Protein AF-A0A3R9EW72-F1 (afdb_monomer)

InterPro domains:
  IPR009061 Putative DNA-binding domain superfamily [SSF46955] (23-106)
  IPR015358 Transcription regulator MerR, DNA binding [PF09278] (23-87)

Nearest PDB structures (foldseek):
  5gpe-assembly1_A  TM=8.923E-01  e=2.692E-03  Cupriavidus metallidurans CH34
  5gpe-assembly4_G  TM=8.911E-01  e=3.297E-03  Cupriavidus metallidurans CH34
  5gpe-assembly3_E  TM=8.916E-01  e=4.946E-03  Cupriavidus metallidurans CH34

Sequence (110 aa):
MGTKLRLIGSLGKAVLAGCLRSLDKLSFILNCRSLGISIKDIESLCEELETPNQNCTKVNNLIKKHTKELDNRIKQLTSFKKQLDDLENLCGDNRKIENCYIIKKLEMNS

Organism: Acinetobacter johnsonii (NCBI:txid40214)

Foldseek 3Di:
DDDPDPPVPPVVPVCLPDDPPVVVLVVQVVVCVVLVHDPVVSVVVVVVSNVVVDDCVVVVVSVVVSVVVVVVVVVVVVVVVVVVVVLVVQDDPDDDPVPRPSVVVVVVVD

Mean predicted aligned error: 10.75 Å

pLDDT: mean 80.7, std 20.65, range [35.66, 98.5]

Structure (mmCIF, N/CA/C/O backbone):
data_AF-A0A3R9EW72-F1
#
_entry.id   AF-A0A3R9EW72-F1
#
loop_
_atom_site.group_PDB
_atom_site.id
_atom_site.type_symbol
_atom_site.label_atom_id
_atom_site.label_alt_id
_atom_site.label_comp_id
_atom_site.label_asym_id
_atom_site.label_entity_id
_atom_site.label_seq_id
_atom_site.pdbx_PDB_ins_code
_atom_site.Cartn_x
_atom_site.Cartn_y
_atom_site.Cartn_z
_atom_site.occupancy
_atom_site.B_iso_or_equiv
_atom_site.auth_seq_id
_atom_site.auth_comp_id
_atom_site.auth_asym_id
_atom_site.auth_atom_id
_atom_site.pdbx_PDB_model_num
ATOM 1 N N . MET A 1 1 ? 20.806 -35.811 -35.317 1.00 38.88 1 MET A N 1
ATOM 2 C CA . MET A 1 1 ? 19.445 -35.317 -34.998 1.00 38.88 1 MET A CA 1
ATOM 3 C C . MET A 1 1 ? 19.530 -34.501 -33.718 1.00 38.88 1 MET A C 1
ATOM 5 O O . MET A 1 1 ? 19.894 -35.076 -32.706 1.00 38.88 1 MET A O 1
ATOM 9 N N . GLY A 1 2 ? 19.280 -33.186 -33.756 1.00 40.28 2 GLY A N 1
ATOM 10 C CA . GLY A 1 2 ? 19.275 -32.375 -32.528 1.00 40.28 2 GLY A CA 1
ATOM 11 C C . GLY A 1 2 ? 19.628 -30.894 -32.690 1.00 40.28 2 GLY A C 1
ATOM 12 O O . GLY A 1 2 ? 20.489 -30.400 -31.977 1.00 40.28 2 GLY A O 1
ATOM 13 N N . THR A 1 3 ? 18.976 -30.164 -33.596 1.00 36.78 3 THR A N 1
ATOM 14 C CA . THR A 1 3 ? 19.064 -28.692 -33.654 1.00 36.78 3 THR A CA 1
ATOM 15 C C . THR A 1 3 ? 17.674 -28.102 -33.834 1.00 36.78 3 THR A C 1
ATOM 17 O O . THR A 1 3 ? 17.239 -27.795 -34.939 1.00 36.78 3 THR A O 1
ATOM 20 N N . LYS A 1 4 ? 16.933 -27.957 -32.731 1.00 44.66 4 LYS A N 1
ATOM 21 C CA . LYS A 1 4 ? 15.659 -27.232 -32.751 1.00 44.66 4 LYS A CA 1
ATOM 22 C C . LYS A 1 4 ? 15.315 -26.661 -31.378 1.00 44.66 4 LYS A C 1
ATOM 24 O O . LYS A 1 4 ? 14.427 -27.164 -30.716 1.00 44.66 4 LYS A O 1
ATOM 29 N N . LEU A 1 5 ? 16.037 -25.617 -30.958 1.00 35.66 5 LEU A N 1
ATOM 30 C CA . LEU A 1 5 ? 15.496 -24.568 -30.074 1.00 35.66 5 LEU A CA 1
ATOM 31 C C . LEU A 1 5 ? 16.420 -23.336 -30.022 1.00 35.66 5 LEU A C 1
ATOM 33 O O . LEU A 1 5 ? 16.803 -22.844 -28.968 1.00 35.66 5 LEU A O 1
ATOM 37 N N . ARG A 1 6 ? 16.829 -22.835 -31.190 1.00 37.84 6 ARG A N 1
ATOM 38 C CA . ARG A 1 6 ? 17.682 -21.641 -31.297 1.00 37.84 6 ARG A CA 1
ATOM 39 C C . ARG A 1 6 ? 17.078 -20.633 -32.274 1.00 37.84 6 ARG A C 1
ATOM 41 O O . ARG A 1 6 ? 17.739 -20.195 -33.199 1.00 37.84 6 ARG A O 1
ATOM 48 N N . LEU A 1 7 ? 15.791 -20.318 -32.107 1.00 37.09 7 LEU A N 1
ATOM 49 C CA . LEU A 1 7 ? 15.121 -19.300 -32.934 1.00 37.09 7 LEU A CA 1
ATOM 50 C C . LEU A 1 7 ? 14.146 -18.373 -32.196 1.00 37.09 7 LEU A C 1
ATOM 52 O O . LEU A 1 7 ? 13.565 -17.498 -32.821 1.00 37.09 7 LEU A O 1
ATOM 56 N N . ILE A 1 8 ? 14.048 -18.462 -30.868 1.00 39.06 8 ILE A N 1
ATOM 57 C CA . ILE A 1 8 ? 13.364 -17.424 -30.070 1.00 39.06 8 ILE A CA 1
ATOM 58 C C . ILE A 1 8 ? 14.320 -16.290 -29.648 1.00 39.06 8 ILE A C 1
ATOM 60 O O . ILE A 1 8 ? 13.902 -15.321 -29.030 1.00 39.06 8 ILE A O 1
ATOM 64 N N . GLY A 1 9 ? 15.611 -16.393 -29.998 1.00 39.66 9 GLY A N 1
ATOM 65 C CA . GLY A 1 9 ? 16.664 -15.447 -29.601 1.00 39.66 9 GLY A CA 1
ATOM 66 C C . GLY A 1 9 ? 17.134 -14.474 -30.689 1.00 39.66 9 GLY A C 1
ATOM 67 O O . GLY A 1 9 ? 18.027 -13.672 -30.427 1.00 39.66 9 GLY A O 1
ATOM 68 N N . SER A 1 10 ? 16.577 -14.533 -31.902 1.00 42.62 10 SER A N 1
ATOM 69 C CA . SER A 1 10 ? 17.011 -13.700 -33.039 1.00 42.62 10 SER A CA 1
ATOM 70 C C . SER A 1 10 ? 15.929 -12.763 -33.589 1.00 42.62 10 SER A C 1
ATOM 72 O O . SER A 1 10 ? 16.273 -11.785 -34.242 1.00 42.62 10 SER A O 1
ATOM 74 N N . LEU A 1 11 ? 14.651 -12.971 -33.251 1.00 36.25 11 LEU A N 1
ATOM 75 C CA . LEU A 1 11 ? 13.573 -12.008 -33.532 1.00 36.25 11 LEU A CA 1
ATOM 76 C C . LEU A 1 11 ? 13.481 -10.888 -32.476 1.00 36.25 11 LEU A C 1
ATOM 78 O O . LEU A 1 11 ? 13.008 -9.800 -32.780 1.00 36.25 11 LEU A O 1
ATOM 82 N N . GLY A 1 12 ? 14.006 -11.104 -31.264 1.00 36.78 12 GLY A N 1
ATOM 83 C CA . GLY A 1 12 ? 13.980 -10.112 -30.179 1.00 36.78 12 GLY A CA 1
ATOM 84 C C . GLY A 1 12 ? 15.017 -8.985 -30.285 1.00 36.78 12 GLY A C 1
ATOM 85 O O . GLY A 1 12 ? 14.870 -7.975 -29.610 1.00 36.78 12 GLY A O 1
ATOM 86 N N . LYS A 1 13 ? 16.056 -9.118 -31.125 1.00 43.66 13 LYS A N 1
ATOM 87 C CA . LYS A 1 13 ? 17.141 -8.118 -31.233 1.00 43.66 13 LYS A CA 1
ATOM 88 C C . LYS A 1 13 ? 16.927 -7.049 -32.310 1.00 43.66 13 LYS A C 1
ATOM 90 O O . LYS A 1 13 ? 17.508 -5.980 -32.193 1.00 43.66 13 LYS A O 1
ATOM 95 N N . ALA A 1 14 ? 16.100 -7.309 -33.325 1.00 37.31 14 ALA A N 1
ATOM 96 C CA . ALA A 1 14 ? 15.845 -6.358 -34.416 1.00 37.31 14 ALA A CA 1
ATOM 97 C C . ALA A 1 14 ? 14.519 -5.583 -34.267 1.00 37.31 14 ALA A C 1
ATOM 99 O O . ALA A 1 14 ? 14.356 -4.530 -34.873 1.00 37.31 14 ALA A O 1
ATOM 100 N N . VAL A 1 15 ? 13.583 -6.058 -33.436 1.00 38.84 15 VAL A N 1
ATOM 101 C CA . VAL A 1 15 ? 12.291 -5.379 -33.199 1.00 38.84 15 VAL A CA 1
ATOM 102 C C . VAL A 1 15 ? 12.418 -4.203 -32.215 1.00 38.84 15 VAL A C 1
ATOM 104 O O . VAL A 1 15 ? 11.625 -3.265 -32.269 1.00 38.84 15 VAL A O 1
ATOM 107 N N . LEU A 1 16 ? 13.459 -4.195 -31.374 1.00 40.50 16 LEU A N 1
ATOM 108 C CA . LEU A 1 16 ? 13.712 -3.148 -30.373 1.00 40.50 16 LEU A CA 1
ATOM 109 C C . LEU A 1 16 ? 14.140 -1.788 -30.959 1.00 40.50 16 LEU A C 1
ATOM 111 O O . LEU A 1 16 ? 14.159 -0.810 -30.225 1.00 40.50 16 LEU A O 1
ATOM 115 N N . ALA A 1 17 ? 14.448 -1.696 -32.259 1.00 44.97 17 ALA A N 1
ATOM 116 C CA . ALA A 1 17 ? 15.016 -0.485 -32.862 1.00 44.97 17 ALA A CA 1
ATOM 117 C C . ALA A 1 17 ? 14.074 0.299 -33.802 1.00 44.97 17 ALA A C 1
ATOM 119 O O . ALA A 1 17 ? 14.528 1.246 -34.436 1.00 44.97 17 ALA A O 1
ATOM 120 N N . GLY A 1 18 ? 12.780 -0.040 -33.930 1.00 42.56 18 GLY A N 1
ATOM 121 C CA . GLY A 1 18 ? 11.949 0.730 -34.874 1.00 42.56 18 GLY A CA 1
ATOM 122 C C . GLY A 1 18 ? 10.442 0.508 -34.967 1.00 42.56 18 GLY A C 1
ATOM 123 O O . GLY A 1 18 ? 9.823 1.219 -35.751 1.00 42.56 18 GLY A O 1
ATOM 124 N N . CYS A 1 19 ? 9.814 -0.417 -34.228 1.00 41.81 19 CYS A N 1
ATOM 125 C CA . CYS A 1 19 ? 8.345 -0.476 -34.134 1.00 41.81 19 CYS A CA 1
ATOM 126 C C . CYS A 1 19 ? 7.881 -1.460 -33.038 1.00 41.81 19 CYS A C 1
ATOM 128 O O . CYS A 1 19 ? 7.384 -2.544 -33.347 1.00 41.81 19 CYS A O 1
ATOM 130 N N . LEU A 1 20 ? 7.988 -1.106 -31.748 1.00 48.09 20 LEU A N 1
ATOM 131 C CA . LEU A 1 20 ? 6.965 -1.600 -30.818 1.00 48.09 20 LEU A CA 1
ATOM 132 C C . LEU A 1 20 ? 5.679 -0.904 -31.258 1.00 48.09 20 LEU A C 1
ATOM 134 O O . LEU A 1 20 ? 5.575 0.320 -31.160 1.00 48.09 20 LEU A O 1
ATOM 138 N N . ARG A 1 21 ? 4.733 -1.669 -31.814 1.00 59.25 21 ARG A N 1
ATOM 139 C CA . ARG A 1 21 ? 3.395 -1.168 -32.147 1.00 59.25 21 ARG A CA 1
ATOM 140 C C . ARG A 1 21 ? 2.903 -0.415 -30.920 1.00 59.25 21 ARG A C 1
ATOM 142 O O . ARG A 1 21 ? 3.020 -0.940 -29.818 1.00 59.25 21 ARG A O 1
ATOM 149 N N . SER A 1 22 ? 2.378 0.795 -31.080 1.00 67.81 22 SER A N 1
ATOM 150 C CA . SER A 1 22 ? 2.016 1.694 -29.972 1.00 67.81 22 SER A CA 1
ATOM 151 C C . SER A 1 22 ? 1.250 1.008 -28.825 1.00 67.81 22 SER A C 1
ATOM 153 O O . SER A 1 22 ? 1.367 1.417 -27.674 1.00 67.81 22 SER A O 1
ATOM 155 N N . LEU A 1 23 ? 0.521 -0.070 -29.137 1.00 78.31 23 LEU A N 1
ATOM 156 C CA . LEU A 1 23 ? -0.165 -0.963 -28.203 1.00 78.31 23 LEU A CA 1
ATOM 157 C C . LEU A 1 23 ? 0.737 -1.628 -27.149 1.00 78.31 23 LEU A C 1
ATOM 159 O O . LEU A 1 23 ? 0.340 -1.667 -25.991 1.00 78.31 23 LEU A O 1
ATOM 163 N N . ASP A 1 24 ? 1.931 -2.112 -27.493 1.00 79.06 24 ASP A N 1
ATOM 164 C CA . ASP A 1 24 ? 2.818 -2.786 -26.529 1.00 79.06 24 ASP A CA 1
ATOM 165 C C . ASP A 1 24 ? 3.379 -1.783 -25.513 1.00 79.06 24 ASP A C 1
ATOM 167 O O . ASP A 1 24 ? 3.412 -2.040 -24.308 1.00 79.06 24 ASP A O 1
ATOM 171 N N . LYS A 1 25 ? 3.733 -0.581 -25.988 1.00 80.69 25 LYS A N 1
ATOM 172 C CA . LYS A 1 25 ? 4.160 0.532 -25.131 1.00 80.69 25 LYS A CA 1
ATOM 173 C C . LYS A 1 25 ? 3.016 1.013 -24.236 1.00 80.69 25 LYS A C 1
ATOM 175 O O . LYS A 1 25 ? 3.219 1.232 -23.046 1.00 80.69 25 LYS A O 1
ATOM 180 N N . LEU A 1 26 ? 1.804 1.127 -24.782 1.00 85.75 26 LEU A N 1
ATOM 181 C CA . LEU A 1 26 ? 0.600 1.442 -24.009 1.00 85.75 26 LEU A CA 1
ATOM 182 C C . LEU A 1 26 ? 0.311 0.373 -22.950 1.00 85.75 26 LEU A C 1
ATOM 184 O O . LEU A 1 26 ? 0.055 0.724 -21.804 1.00 85.75 26 LEU A O 1
ATOM 188 N N . SER A 1 27 ? 0.398 -0.913 -23.295 1.00 88.69 27 SER A N 1
ATOM 189 C CA . SER A 1 27 ? 0.196 -2.016 -22.352 1.00 88.69 27 SER A CA 1
ATOM 190 C C . SER A 1 27 ? 1.222 -1.979 -21.220 1.00 88.69 27 SER A C 1
ATOM 192 O O . SER A 1 27 ? 0.848 -2.095 -20.054 1.00 88.69 27 SER A O 1
ATOM 194 N N . PHE A 1 28 ? 2.494 -1.719 -21.534 1.00 86.81 28 PHE A N 1
ATOM 195 C CA . PHE A 1 28 ? 3.539 -1.527 -20.530 1.00 86.81 28 PHE A CA 1
ATOM 196 C C . PHE A 1 28 ? 3.207 -0.379 -19.568 1.00 86.81 28 PHE A C 1
ATOM 198 O O . PHE A 1 28 ? 3.192 -0.575 -18.353 1.00 86.81 28 PHE A O 1
ATOM 205 N N . ILE A 1 29 ? 2.861 0.797 -20.102 1.00 89.06 29 ILE A N 1
ATOM 206 C CA . ILE A 1 29 ? 2.492 1.968 -19.296 1.00 89.06 29 ILE A CA 1
ATOM 207 C C . ILE A 1 29 ? 1.267 1.660 -18.424 1.00 89.06 29 ILE A C 1
ATOM 209 O O . ILE A 1 29 ? 1.278 1.963 -17.232 1.00 89.06 29 ILE A O 1
ATOM 213 N N . LEU A 1 30 ? 0.227 1.032 -18.983 1.00 91.19 30 LEU A N 1
ATOM 214 C CA . LEU A 1 30 ? -0.984 0.656 -18.247 1.00 91.19 30 LEU A CA 1
ATOM 215 C C . LEU A 1 30 ? -0.673 -0.304 -17.096 1.00 91.19 30 LEU A C 1
ATOM 217 O O . LEU A 1 30 ? -1.145 -0.085 -15.980 1.00 91.19 30 LEU A O 1
ATOM 221 N N . ASN A 1 31 ? 0.174 -1.307 -17.329 1.00 91.69 31 ASN A N 1
ATOM 222 C CA . ASN A 1 31 ? 0.608 -2.233 -16.287 1.00 91.69 31 ASN A CA 1
ATOM 223 C C . ASN A 1 31 ? 1.358 -1.491 -15.174 1.00 91.69 31 ASN A C 1
ATOM 225 O O . ASN A 1 31 ? 1.008 -1.630 -14.002 1.00 91.69 31 ASN A O 1
ATOM 229 N N . CYS A 1 32 ? 2.319 -0.628 -15.510 1.00 92.19 32 CYS A N 1
ATOM 230 C CA . CYS A 1 32 ? 3.026 0.173 -14.510 1.00 92.19 32 CYS A CA 1
ATOM 231 C C . CYS A 1 32 ? 2.079 1.084 -13.713 1.00 92.19 32 CYS A C 1
ATOM 233 O O . CYS A 1 32 ? 2.197 1.189 -12.491 1.00 92.19 32 CYS A O 1
ATOM 235 N N . ARG A 1 33 ? 1.097 1.705 -14.377 1.00 93.50 33 ARG A N 1
ATOM 236 C CA . ARG A 1 33 ? 0.093 2.554 -13.721 1.00 93.50 33 ARG A CA 1
ATOM 237 C C . ARG A 1 33 ? -0.840 1.760 -12.809 1.00 93.50 33 ARG A C 1
ATOM 239 O O . ARG A 1 33 ? -1.166 2.266 -11.737 1.00 93.50 33 ARG A O 1
ATOM 246 N N . SER A 1 34 ? -1.205 0.527 -13.166 1.00 93.94 34 SER A N 1
ATOM 247 C CA . SER A 1 34 ? -1.981 -0.361 -12.283 1.00 93.94 34 SER A CA 1
ATOM 248 C C . SER A 1 34 ? -1.229 -0.744 -11.003 1.00 93.94 34 SER A C 1
ATOM 250 O O . SER A 1 34 ? -1.853 -0.997 -9.979 1.00 93.94 34 SER A O 1
ATOM 252 N N . LEU A 1 35 ? 0.108 -0.707 -11.036 1.00 92.31 35 LEU A N 1
ATOM 253 C CA . LEU A 1 35 ? 0.980 -0.946 -9.882 1.00 92.31 35 LEU A CA 1
ATOM 254 C C . LEU A 1 35 ? 1.296 0.333 -9.089 1.00 92.31 35 LEU A C 1
ATOM 256 O O . LEU A 1 35 ? 2.090 0.300 -8.154 1.00 92.31 35 LEU A O 1
ATOM 260 N N . GLY A 1 36 ? 0.701 1.470 -9.458 1.00 90.69 36 GLY A N 1
ATOM 261 C CA . GLY A 1 36 ? 0.923 2.745 -8.777 1.00 90.69 36 GLY A CA 1
ATOM 262 C C . GLY A 1 36 ? 2.255 3.423 -9.108 1.00 90.69 36 GLY A C 1
ATOM 263 O O . GLY A 1 36 ? 2.569 4.444 -8.501 1.00 90.69 36 GLY A O 1
ATOM 264 N N . ILE A 1 37 ? 3.009 2.927 -10.094 1.00 91.88 37 ILE A N 1
ATOM 265 C CA . ILE A 1 37 ? 4.275 3.536 -10.518 1.00 91.88 37 ILE A CA 1
ATOM 266 C C . ILE A 1 37 ? 3.987 4.906 -11.150 1.00 91.88 37 ILE A C 1
ATOM 268 O O . ILE A 1 37 ? 3.036 5.070 -11.929 1.00 91.88 37 ILE A O 1
ATOM 272 N N . SER A 1 38 ? 4.778 5.916 -10.781 1.00 91.69 38 SER A N 1
ATOM 273 C CA . SER A 1 38 ? 4.608 7.288 -11.268 1.00 91.69 38 SER A CA 1
ATOM 274 C C . SER A 1 38 ? 4.984 7.412 -12.749 1.00 91.69 38 SER A C 1
ATOM 276 O O . SER A 1 38 ? 5.796 6.641 -13.248 1.00 91.69 38 SER A O 1
ATOM 278 N N . ILE A 1 39 ? 4.426 8.398 -13.463 1.00 90.75 39 ILE A N 1
ATOM 279 C CA . ILE A 1 39 ? 4.778 8.639 -14.878 1.00 90.75 39 ILE A CA 1
ATOM 280 C C . ILE A 1 39 ? 6.286 8.885 -15.025 1.00 90.75 39 ILE A C 1
ATOM 282 O O . ILE A 1 39 ? 6.911 8.298 -15.898 1.00 90.75 39 ILE A O 1
ATOM 286 N N . LYS A 1 40 ? 6.875 9.650 -14.100 1.00 91.06 40 LYS A N 1
ATOM 287 C CA . LYS A 1 40 ? 8.316 9.919 -14.060 1.00 91.06 40 LYS A CA 1
ATOM 288 C C . LYS A 1 40 ? 9.153 8.640 -13.944 1.00 91.06 40 LYS A C 1
ATOM 290 O O . LYS A 1 40 ? 10.158 8.485 -14.62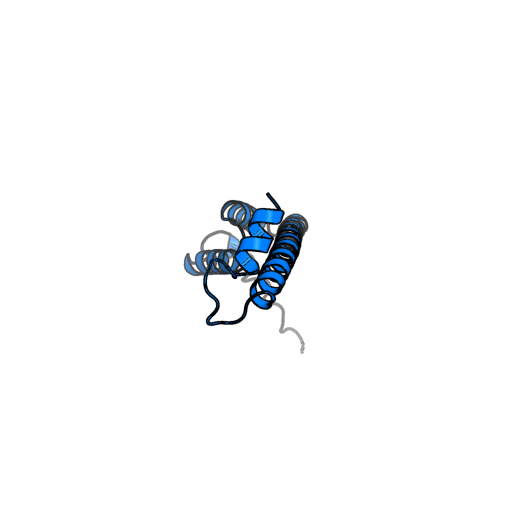3 1.00 91.06 40 LYS A O 1
ATOM 295 N N . ASP A 1 41 ? 8.733 7.706 -13.095 1.00 90.56 41 ASP A N 1
ATOM 296 C CA . ASP A 1 41 ? 9.420 6.420 -12.946 1.00 90.56 41 ASP A CA 1
ATOM 297 C C . ASP A 1 41 ? 9.21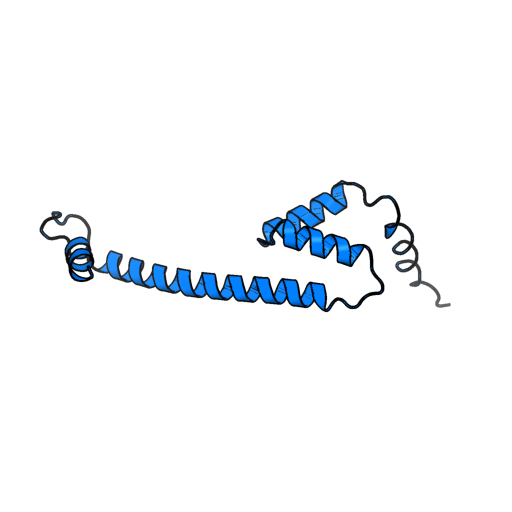1 5.518 -14.176 1.00 90.56 41 ASP A C 1
ATOM 299 O O . ASP A 1 41 ? 10.110 4.770 -14.549 1.00 90.56 41 ASP A O 1
ATOM 303 N N . ILE A 1 42 ? 8.052 5.603 -14.840 1.00 90.88 42 ILE A N 1
ATOM 304 C CA . ILE A 1 42 ? 7.781 4.893 -16.100 1.00 90.88 42 ILE A CA 1
ATOM 305 C C . ILE A 1 42 ? 8.677 5.413 -17.228 1.00 90.88 42 ILE A C 1
ATOM 307 O O . ILE A 1 42 ? 9.165 4.608 -18.018 1.00 90.88 42 ILE A O 1
ATOM 311 N 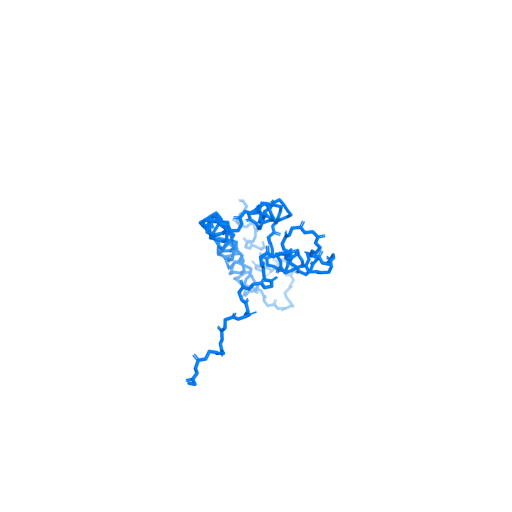N . GLU A 1 43 ? 8.921 6.722 -17.299 1.00 89.44 43 GLU A N 1
ATOM 312 C CA . GLU A 1 43 ? 9.877 7.318 -18.241 1.00 89.44 43 GLU A CA 1
ATOM 313 C C . GLU A 1 43 ? 11.281 6.751 -18.016 1.00 89.44 43 GLU A C 1
ATOM 315 O O . GLU A 1 43 ? 11.876 6.224 -18.953 1.00 89.44 43 GLU A O 1
ATOM 320 N N . SER A 1 44 ? 11.756 6.717 -16.765 1.00 88.00 44 SER A N 1
ATOM 321 C CA . SER A 1 44 ? 13.044 6.092 -16.429 1.00 88.00 44 SER A CA 1
ATOM 322 C C . SER A 1 44 ? 13.093 4.602 -16.786 1.00 88.00 44 SER A C 1
ATOM 324 O O . SER A 1 44 ? 14.112 4.116 -17.265 1.00 88.00 44 SER A O 1
ATOM 326 N N . LEU A 1 45 ? 12.001 3.853 -16.597 1.00 88.00 45 LEU A N 1
ATOM 327 C CA . LEU A 1 45 ? 11.934 2.457 -17.042 1.00 88.00 45 LEU A CA 1
ATOM 328 C C . LEU A 1 45 ? 11.989 2.333 -18.572 1.00 88.0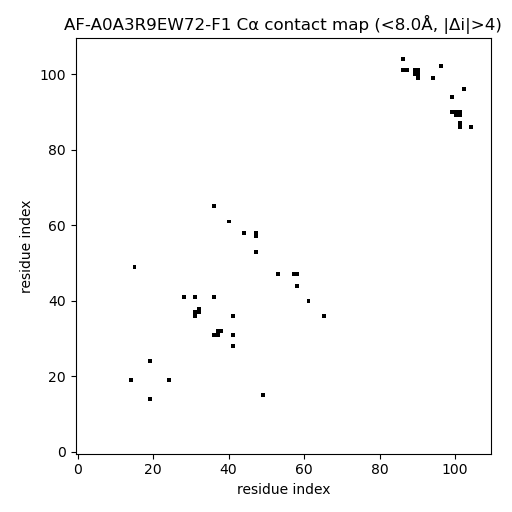0 45 LEU A C 1
ATOM 330 O O . LEU A 1 45 ? 12.594 1.389 -19.073 1.00 88.00 45 LEU A O 1
ATOM 334 N N . CYS A 1 46 ? 11.384 3.265 -19.314 1.00 86.44 46 CYS A N 1
ATOM 335 C CA . CYS A 1 46 ? 11.468 3.287 -20.774 1.00 86.44 46 CYS A CA 1
ATOM 336 C C . CYS A 1 46 ? 12.902 3.547 -21.254 1.00 86.44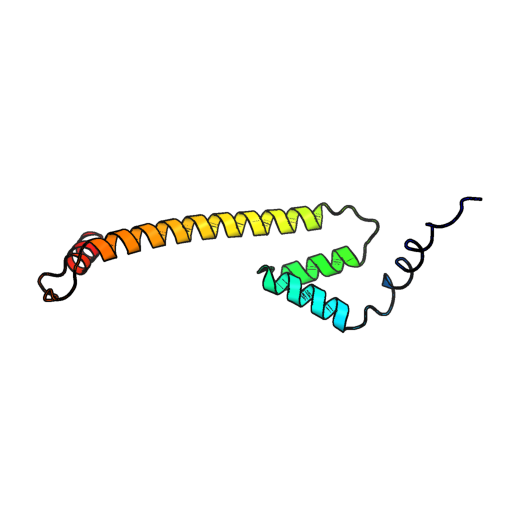 46 CYS A C 1
ATOM 338 O O . CYS A 1 46 ? 13.349 2.855 -22.163 1.00 86.44 46 CYS A O 1
ATOM 340 N N . GLU A 1 47 ? 13.637 4.466 -20.622 1.00 85.19 47 GLU A N 1
ATOM 341 C CA . GLU A 1 47 ? 15.053 4.733 -20.933 1.00 85.19 47 GLU A CA 1
ATOM 342 C C . GLU A 1 47 ? 15.930 3.485 -20.728 1.00 85.19 47 GLU A C 1
ATOM 344 O O . GLU A 1 47 ? 16.788 3.158 -21.548 1.00 85.19 47 GLU A O 1
ATOM 349 N N . GLU A 1 48 ? 15.689 2.727 -19.656 1.00 84.44 48 GLU A N 1
ATOM 350 C CA . GLU A 1 48 ? 16.422 1.482 -19.399 1.00 84.44 48 GLU A CA 1
ATOM 351 C C . GLU A 1 48 ? 16.111 0.398 -20.450 1.00 84.44 48 GLU A C 1
ATOM 353 O O . GLU A 1 48 ? 16.998 -0.371 -20.825 1.00 84.44 48 GLU A O 1
ATOM 358 N N . LEU A 1 49 ? 14.889 0.361 -20.998 1.00 81.50 49 LEU A N 1
ATOM 359 C CA . LEU A 1 49 ? 14.515 -0.565 -22.079 1.00 81.50 49 LEU A CA 1
ATOM 360 C C . LEU A 1 49 ? 15.215 -0.255 -23.412 1.00 81.50 49 LEU A C 1
ATOM 362 O O . LEU A 1 49 ? 15.403 -1.165 -24.222 1.00 81.50 49 LEU A O 1
ATOM 366 N N . GLU A 1 50 ? 15.644 0.990 -23.630 1.00 81.62 50 GLU A N 1
ATOM 367 C CA . GLU A 1 50 ? 16.447 1.381 -24.797 1.00 81.62 50 GLU A CA 1
ATOM 368 C C . GLU A 1 50 ? 17.905 0.892 -24.697 1.00 81.62 50 GLU A C 1
ATOM 370 O O . GLU A 1 50 ? 18.628 0.874 -25.696 1.00 81.62 50 GLU A O 1
ATOM 375 N N . THR A 1 51 ? 18.343 0.419 -23.522 1.00 81.56 51 THR A N 1
ATOM 376 C CA . THR A 1 51 ? 19.715 -0.060 -23.274 1.00 81.56 51 THR A CA 1
ATOM 377 C C . THR A 1 51 ? 19.764 -1.526 -22.802 1.00 81.56 51 THR A C 1
ATOM 379 O O . THR A 1 51 ? 20.311 -1.839 -21.743 1.00 81.56 51 THR A O 1
ATOM 382 N N . PRO A 1 52 ? 19.298 -2.497 -23.615 1.00 75.56 52 PRO A N 1
ATOM 383 C CA . PRO A 1 52 ? 19.052 -3.885 -23.191 1.00 75.56 52 PRO A CA 1
ATOM 384 C C . PRO A 1 52 ? 20.300 -4.691 -22.783 1.00 75.56 52 PRO A C 1
ATOM 386 O O . PRO A 1 52 ? 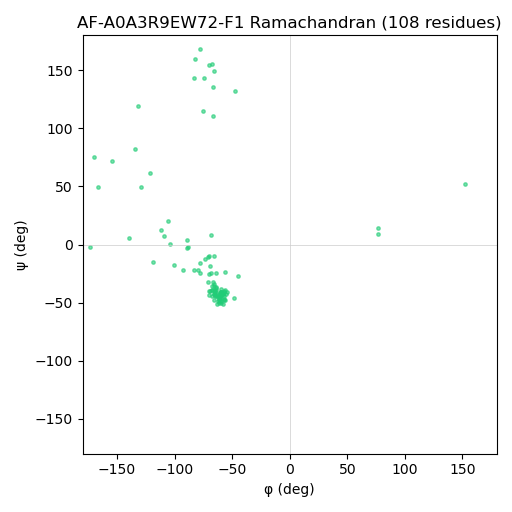20.175 -5.799 -22.269 1.00 75.56 52 PRO A O 1
ATOM 389 N N . ASN A 1 53 ? 21.505 -4.168 -23.027 1.00 81.19 53 ASN A N 1
ATOM 390 C CA . ASN A 1 53 ? 22.762 -4.801 -22.618 1.00 81.19 53 ASN A CA 1
ATOM 391 C C . ASN A 1 53 ? 23.218 -4.381 -21.203 1.00 81.19 53 ASN A C 1
ATOM 393 O O . ASN A 1 53 ? 24.248 -4.864 -20.736 1.00 81.19 53 ASN A O 1
ATOM 397 N N . GLN A 1 54 ? 22.496 -3.474 -20.533 1.00 81.00 54 GLN A N 1
ATOM 398 C CA . GLN A 1 54 ? 22.777 -3.043 -19.160 1.00 81.00 54 GLN A CA 1
ATOM 399 C C . GLN A 1 54 ? 22.197 -4.014 -18.120 1.00 81.00 54 GLN A C 1
ATOM 401 O O . GLN A 1 54 ? 21.294 -4.804 -18.395 1.00 81.00 54 GLN A O 1
ATOM 406 N N . ASN A 1 55 ? 22.723 -3.963 -16.892 1.00 85.81 55 ASN A N 1
ATOM 407 C CA . ASN A 1 55 ? 22.185 -4.749 -15.782 1.00 85.81 55 ASN A CA 1
ATOM 408 C C . ASN A 1 55 ? 20.859 -4.151 -15.275 1.00 85.81 55 ASN A C 1
ATOM 410 O O . ASN A 1 55 ? 20.731 -2.937 -15.133 1.00 85.81 55 ASN A O 1
ATOM 414 N N . CYS A 1 56 ? 19.909 -5.005 -14.888 1.00 89.31 56 CYS A N 1
ATOM 415 C CA . CYS A 1 56 ? 18.613 -4.608 -14.333 1.00 89.31 56 CYS A CA 1
ATOM 416 C C . CYS A 1 56 ? 18.663 -3.963 -12.928 1.00 89.31 56 CYS A C 1
ATOM 418 O O . CYS A 1 56 ? 17.614 -3.726 -12.328 1.00 89.31 56 CYS A O 1
ATOM 420 N N . THR A 1 57 ? 19.842 -3.649 -12.379 1.00 90.69 57 THR A N 1
ATOM 421 C CA . THR A 1 57 ? 20.026 -3.010 -11.062 1.00 90.69 57 THR A CA 1
ATOM 422 C C . THR A 1 57 ? 19.143 -1.780 -10.855 1.00 90.69 57 THR A C 1
ATOM 424 O O . THR A 1 57 ? 18.517 -1.656 -9.803 1.00 90.69 57 THR A O 1
ATOM 427 N N . LYS A 1 58 ? 19.061 -0.870 -11.833 1.00 86.06 58 LYS A N 1
ATOM 428 C CA . LYS A 1 58 ? 18.258 0.357 -11.698 1.00 86.06 58 LYS A CA 1
ATOM 429 C C . LYS A 1 58 ? 16.762 0.058 -11.631 1.00 86.06 58 LYS A C 1
ATOM 431 O O . LYS A 1 58 ? 16.090 0.560 -10.731 1.00 86.06 58 LYS A O 1
ATOM 436 N N . VAL A 1 59 ? 16.274 -0.827 -12.502 1.00 89.81 59 VAL A N 1
ATOM 437 C CA . VAL A 1 59 ? 14.889 -1.327 -12.480 1.00 89.81 59 VAL A CA 1
ATOM 438 C C . VAL A 1 59 ? 14.577 -1.964 -11.123 1.00 89.81 59 VAL A C 1
ATOM 440 O O . VAL A 1 59 ? 13.594 -1.607 -10.478 1.00 89.81 59 VAL A O 1
ATOM 443 N N . ASN A 1 60 ? 15.459 -2.836 -10.626 1.00 93.12 60 ASN A N 1
ATOM 444 C CA . ASN A 1 60 ? 15.299 -3.484 -9.322 1.00 93.12 60 ASN A CA 1
ATOM 445 C C . ASN A 1 60 ? 15.246 -2.474 -8.168 1.00 93.12 60 ASN A C 1
ATOM 447 O O . ASN A 1 60 ? 14.449 -2.632 -7.245 1.00 93.12 60 ASN A O 1
ATOM 451 N N . ASN A 1 61 ? 16.084 -1.438 -8.200 1.00 94.00 61 ASN A N 1
ATOM 452 C CA . ASN A 1 61 ? 16.102 -0.402 -7.169 1.00 94.00 61 ASN A CA 1
ATOM 453 C C . ASN A 1 61 ? 14.828 0.451 -7.188 1.00 94.00 61 ASN A C 1
ATOM 455 O O . ASN A 1 61 ? 14.295 0.760 -6.122 1.00 94.00 61 ASN A O 1
ATOM 459 N N . LEU A 1 62 ? 14.317 0.781 -8.376 1.00 92.69 62 LEU A N 1
ATOM 460 C CA . LEU A 1 62 ? 13.046 1.483 -8.547 1.00 92.69 62 LEU A CA 1
ATOM 461 C C . LEU A 1 62 ? 11.897 0.674 -7.939 1.00 92.69 62 LEU A C 1
ATOM 463 O O . LEU A 1 62 ? 11.162 1.194 -7.103 1.00 92.69 62 LEU A O 1
ATOM 467 N N . ILE A 1 63 ? 11.789 -0.614 -8.274 1.00 93.81 63 ILE A N 1
ATOM 468 C CA . ILE A 1 63 ? 10.740 -1.480 -7.719 1.00 93.81 63 ILE A CA 1
ATOM 469 C C . ILE A 1 63 ? 10.869 -1.602 -6.195 1.00 93.81 63 ILE A C 1
ATOM 471 O O . ILE A 1 63 ? 9.885 -1.405 -5.488 1.00 93.81 63 ILE A O 1
ATOM 475 N N . LYS A 1 64 ? 12.079 -1.825 -5.663 1.00 95.62 64 LYS A N 1
ATOM 476 C CA . LYS A 1 64 ? 12.318 -1.882 -4.207 1.00 95.62 64 LYS A CA 1
ATOM 477 C C . LYS A 1 64 ? 11.882 -0.607 -3.485 1.00 95.62 64 LYS A C 1
ATOM 479 O O . LYS A 1 64 ? 11.333 -0.689 -2.386 1.00 95.62 64 LYS A O 1
ATOM 484 N N . LYS A 1 65 ? 12.136 0.564 -4.079 1.00 93.62 65 LYS A N 1
ATOM 485 C CA . LYS A 1 65 ? 11.709 1.854 -3.525 1.00 93.62 65 LYS A CA 1
ATOM 486 C C . LYS A 1 65 ? 10.183 1.919 -3.423 1.00 93.62 65 LYS A C 1
ATOM 488 O O . LYS A 1 65 ? 9.675 2.185 -2.337 1.00 93.62 65 LYS A O 1
ATOM 493 N N . HIS A 1 66 ? 9.474 1.604 -4.507 1.00 92.88 66 HIS A N 1
ATOM 494 C CA . HIS A 1 66 ? 8.006 1.595 -4.536 1.00 92.88 66 HIS A CA 1
ATOM 495 C C . HIS A 1 66 ? 7.406 0.602 -3.537 1.00 92.88 66 HIS A C 1
ATOM 497 O O . HIS A 1 66 ? 6.499 0.962 -2.791 1.00 92.88 66 HIS A O 1
ATOM 503 N N . THR A 1 67 ? 7.951 -0.615 -3.440 1.00 94.88 67 THR A N 1
ATOM 504 C CA . THR A 1 67 ? 7.517 -1.600 -2.433 1.00 94.88 67 THR A CA 1
ATOM 505 C C . THR A 1 67 ? 7.643 -1.042 -1.016 1.00 94.88 67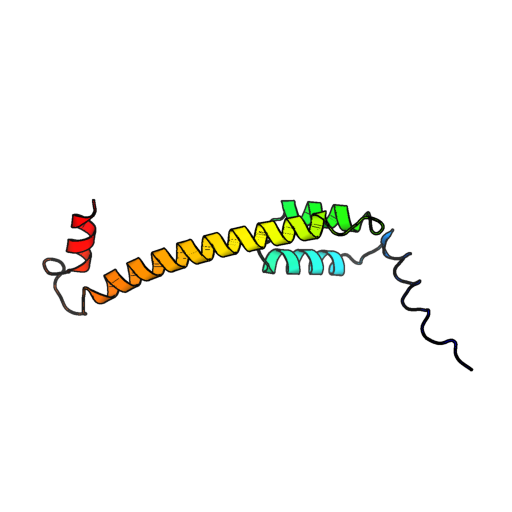 THR A C 1
ATOM 507 O O . THR A 1 67 ? 6.694 -1.107 -0.241 1.00 94.88 67 THR A O 1
ATOM 510 N N . LYS A 1 68 ? 8.780 -0.417 -0.688 1.00 96.62 68 LYS A N 1
ATOM 511 C CA . LYS A 1 68 ? 9.007 0.167 0.640 1.00 96.62 68 LYS A CA 1
ATOM 512 C C . LYS A 1 68 ? 8.041 1.316 0.952 1.00 96.62 68 LYS A C 1
ATOM 514 O O . LYS A 1 68 ? 7.589 1.447 2.089 1.00 96.62 68 LYS A O 1
ATOM 519 N N . GLU A 1 69 ? 7.741 2.159 -0.031 1.00 94.12 69 GLU A N 1
ATOM 520 C CA . GLU A 1 69 ? 6.774 3.252 0.117 1.00 94.12 69 GLU A CA 1
ATOM 521 C C . GLU A 1 69 ? 5.353 2.719 0.349 1.00 94.12 69 GLU A C 1
ATOM 523 O O . GLU A 1 69 ? 4.657 3.200 1.250 1.00 94.12 69 GLU A O 1
ATOM 528 N N . LEU A 1 70 ? 4.949 1.683 -0.396 1.00 95.50 70 LEU A N 1
ATOM 529 C CA . LEU A 1 70 ? 3.673 0.993 -0.201 1.00 95.50 70 LEU A CA 1
ATOM 530 C C . LEU A 1 70 ? 3.580 0.365 1.191 1.00 95.50 70 LEU A C 1
ATOM 532 O O . LEU A 1 70 ? 2.592 0.598 1.885 1.00 95.50 70 LEU A O 1
ATOM 536 N N . ASP A 1 71 ? 4.615 -0.345 1.643 1.00 97.62 71 ASP A N 1
ATOM 537 C CA . ASP A 1 71 ? 4.656 -0.938 2.983 1.00 97.62 71 ASP A CA 1
ATOM 538 C C . ASP A 1 71 ? 4.486 0.120 4.079 1.00 97.62 71 ASP A C 1
ATOM 540 O O . ASP A 1 71 ? 3.752 -0.083 5.049 1.00 97.62 71 ASP A O 1
ATOM 544 N N . ASN A 1 72 ? 5.143 1.275 3.934 1.00 97.44 72 ASN A N 1
ATOM 545 C CA . ASN A 1 72 ? 5.004 2.368 4.890 1.00 97.44 72 ASN A CA 1
ATOM 546 C C . ASN A 1 72 ? 3.575 2.928 4.903 1.00 97.44 72 ASN A C 1
ATOM 548 O O . ASN A 1 72 ? 2.996 3.132 5.972 1.00 97.44 72 ASN A O 1
ATOM 552 N N . ARG A 1 73 ? 2.979 3.127 3.724 1.00 96.62 73 ARG A N 1
ATOM 553 C CA . ARG A 1 73 ? 1.602 3.612 3.606 1.00 96.62 73 ARG A CA 1
ATOM 554 C C . ARG A 1 73 ? 0.597 2.612 4.174 1.00 96.62 73 ARG A 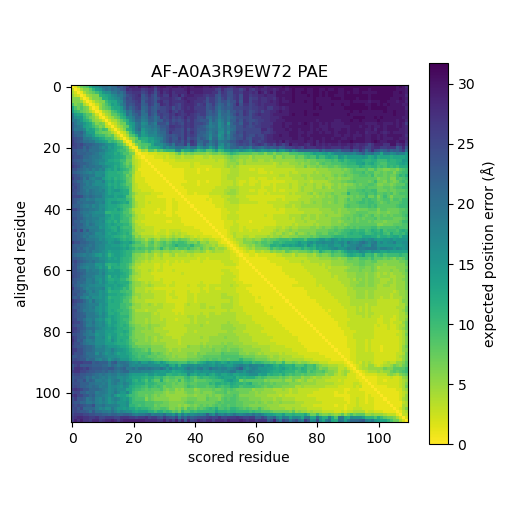C 1
ATOM 556 O O . ARG A 1 73 ? -0.315 3.022 4.883 1.00 96.62 73 ARG A O 1
ATOM 563 N N . ILE A 1 74 ? 0.782 1.314 3.934 1.00 97.94 74 ILE A N 1
ATOM 564 C CA . ILE A 1 74 ? -0.052 0.250 4.512 1.00 97.94 74 ILE A CA 1
ATOM 565 C C . ILE A 1 74 ? 0.038 0.276 6.036 1.00 97.94 74 ILE A C 1
ATOM 567 O O . ILE A 1 74 ? -0.995 0.228 6.702 1.00 97.94 74 ILE A O 1
ATOM 571 N N . LYS A 1 75 ? 1.242 0.406 6.604 1.00 98.44 75 LYS A N 1
ATOM 572 C CA . LYS A 1 75 ? 1.424 0.508 8.061 1.00 98.44 75 LYS A CA 1
ATOM 573 C C . LYS A 1 75 ? 0.686 1.713 8.643 1.00 98.44 75 LYS A C 1
ATOM 575 O O . LYS A 1 75 ? -0.022 1.568 9.637 1.00 98.44 75 LYS A O 1
ATOM 580 N N . GLN A 1 76 ? 0.808 2.880 8.011 1.00 98.06 76 GLN A N 1
ATOM 581 C CA . GLN A 1 76 ? 0.102 4.094 8.433 1.00 98.06 76 GLN A CA 1
ATOM 582 C C . GLN A 1 76 ? -1.418 3.928 8.348 1.00 98.06 76 GLN A C 1
ATOM 584 O O . GLN A 1 76 ? -2.117 4.185 9.325 1.00 98.06 76 GLN A O 1
ATOM 589 N N . LEU A 1 77 ? -1.930 3.434 7.218 1.00 98.50 77 LEU A N 1
ATOM 590 C CA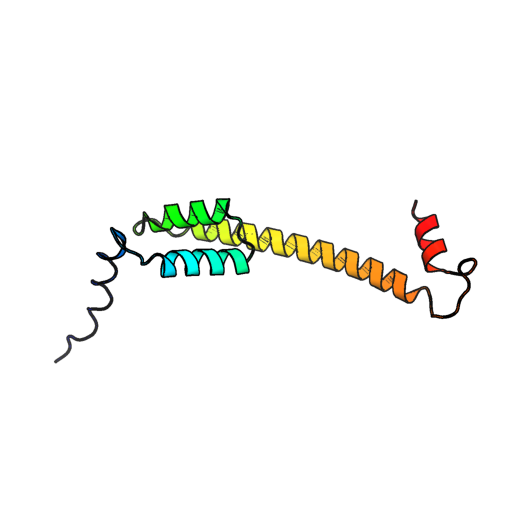 . LEU A 1 77 ? -3.364 3.218 7.020 1.00 98.50 77 LEU A CA 1
ATOM 591 C C . LEU A 1 77 ? -3.927 2.161 7.973 1.00 98.50 77 LEU A C 1
ATOM 593 O O . LEU A 1 77 ? -5.028 2.333 8.480 1.00 98.50 77 LEU A O 1
ATOM 597 N N . THR A 1 78 ? -3.167 1.108 8.272 1.00 98.44 78 THR A N 1
ATOM 598 C CA . THR A 1 78 ? -3.556 0.094 9.265 1.00 98.44 78 THR A CA 1
ATOM 599 C C . THR A 1 78 ? -3.636 0.696 10.666 1.00 98.44 78 THR A C 1
ATOM 601 O O . THR A 1 78 ? -4.568 0.400 11.408 1.00 98.44 78 THR A O 1
ATOM 604 N N . SER A 1 79 ? -2.697 1.580 11.022 1.00 97.81 79 SER A N 1
ATOM 605 C CA . SER A 1 79 ? -2.733 2.304 12.298 1.00 97.81 79 SER A CA 1
ATOM 606 C C . SER A 1 79 ? -3.948 3.230 12.396 1.00 97.81 79 SER A C 1
ATOM 608 O O . SER A 1 79 ? -4.642 3.228 13.411 1.00 97.81 79 SER A O 1
ATOM 610 N N . PHE A 1 80 ? -4.250 3.982 11.335 1.00 97.44 80 PHE A N 1
ATOM 611 C CA . PHE A 1 80 ? -5.441 4.833 11.289 1.00 97.44 80 PHE A CA 1
ATOM 612 C C . PHE A 1 80 ? -6.726 4.023 11.348 1.00 97.44 80 PHE A C 1
ATOM 614 O O . PHE A 1 80 ? -7.621 4.371 12.109 1.00 97.44 80 PHE A O 1
ATOM 621 N N . LYS A 1 81 ? -6.797 2.914 10.607 1.00 98.19 81 LYS A N 1
ATOM 622 C CA . LYS A 1 81 ? -7.939 2.008 10.669 1.00 98.19 81 LYS A CA 1
ATOM 623 C C . LYS A 1 81 ? -8.167 1.524 12.096 1.00 98.19 81 LYS A C 1
ATOM 625 O O . LYS A 1 81 ? -9.278 1.639 12.579 1.00 98.19 81 LYS A O 1
ATOM 630 N N . LYS A 1 82 ? -7.118 1.083 12.796 1.00 97.44 82 LYS A N 1
ATOM 631 C CA . LYS A 1 82 ? -7.242 0.652 14.193 1.00 97.44 82 LYS A CA 1
ATOM 632 C C . LYS A 1 82 ? -7.826 1.750 15.088 1.00 97.44 82 LYS A C 1
ATOM 634 O O . LYS A 1 82 ? -8.705 1.471 15.886 1.00 97.44 82 LYS A O 1
ATOM 639 N N . GLN A 1 83 ? -7.367 2.992 14.936 1.00 95.19 83 GLN A N 1
ATOM 640 C CA . GLN A 1 83 ? -7.904 4.117 15.709 1.00 95.19 83 GLN A CA 1
ATOM 641 C C . GLN A 1 83 ? -9.381 4.391 15.392 1.00 95.19 83 GLN A C 1
ATOM 643 O O . GLN A 1 83 ? -10.145 4.724 16.293 1.00 95.19 83 GLN A O 1
ATOM 648 N N . LEU A 1 84 ? -9.791 4.248 14.129 1.00 96.06 84 LEU A N 1
ATOM 649 C CA . LEU A 1 84 ? -11.189 4.389 13.721 1.00 96.06 84 LEU A CA 1
ATOM 650 C C . LEU A 1 84 ? -12.055 3.234 14.236 1.00 96.06 84 LEU A C 1
ATOM 652 O O . LEU A 1 84 ? -13.128 3.498 14.767 1.00 96.06 84 LEU A O 1
ATOM 656 N N . ASP A 1 85 ? -11.568 1.994 14.149 1.00 96.19 85 ASP A N 1
ATOM 657 C CA . ASP A 1 85 ? -12.236 0.809 14.696 1.00 96.19 85 ASP A CA 1
ATOM 658 C C . ASP A 1 85 ? -12.418 0.969 16.221 1.00 96.19 85 ASP A C 1
ATOM 660 O O . ASP A 1 85 ? -13.490 0.702 16.763 1.00 96.19 85 ASP A O 1
ATOM 664 N N . ASP A 1 86 ? -11.397 1.465 16.931 1.00 94.38 86 ASP A N 1
ATOM 665 C CA . ASP A 1 86 ? -11.482 1.752 18.366 1.00 94.38 86 ASP A CA 1
ATOM 666 C C . ASP A 1 86 ? -12.566 2.800 18.659 1.00 94.38 86 ASP A C 1
ATOM 668 O O . ASP A 1 86 ? -13.319 2.631 19.614 1.00 94.38 86 ASP A O 1
ATOM 672 N N . LEU A 1 87 ? -12.684 3.857 17.843 1.00 94.19 87 LEU A N 1
ATOM 673 C CA . LEU A 1 87 ? -13.736 4.871 17.988 1.00 94.19 87 LEU A CA 1
ATOM 674 C C . LEU A 1 87 ? -15.129 4.292 17.721 1.00 94.19 87 LEU A C 1
ATOM 676 O O . LEU A 1 87 ? -16.030 4.504 18.531 1.00 94.19 87 LEU A O 1
ATOM 680 N N . GLU A 1 88 ? -15.312 3.551 16.629 1.00 93.56 88 GLU A N 1
ATOM 681 C CA . GLU A 1 88 ? -16.589 2.929 16.256 1.00 93.56 88 GLU A CA 1
ATOM 682 C C . GLU A 1 88 ? -17.140 2.059 17.398 1.00 93.56 88 GLU A C 1
ATOM 684 O O . GLU A 1 88 ? -18.312 2.160 17.759 1.00 93.56 88 GLU A O 1
ATOM 689 N N . ASN A 1 89 ? -16.269 1.304 18.071 1.00 93.69 89 ASN A N 1
ATOM 690 C CA . ASN A 1 89 ? -16.648 0.436 19.188 1.00 93.69 89 ASN A CA 1
ATOM 691 C C . ASN A 1 89 ? -17.037 1.180 20.484 1.00 93.69 89 ASN A C 1
ATOM 693 O O . ASN A 1 89 ? -17.574 0.563 21.407 1.00 93.69 89 ASN A O 1
ATOM 697 N N . LEU A 1 90 ? -16.801 2.494 20.597 1.00 93.56 90 LEU A N 1
ATOM 698 C CA . LEU A 1 90 ? -17.167 3.267 21.796 1.00 93.56 90 LEU A CA 1
ATOM 699 C C . LEU A 1 90 ? -18.660 3.599 21.861 1.00 93.56 90 LEU A C 1
ATOM 701 O O . LEU A 1 90 ? -19.198 3.862 22.945 1.00 93.56 90 LEU A O 1
ATOM 705 N N . CYS A 1 91 ? -19.354 3.647 20.723 1.00 94.12 91 CYS A N 1
ATOM 706 C CA . CYS A 1 91 ? -20.735 4.100 20.685 1.00 94.12 91 CYS A CA 1
ATOM 707 C C . CYS A 1 91 ? -21.641 3.157 19.896 1.00 94.12 91 CYS A C 1
ATOM 709 O O . CYS A 1 91 ? -21.466 2.992 18.703 1.00 94.12 91 CYS A O 1
ATOM 711 N N . GLY A 1 92 ? -22.649 2.589 20.564 1.00 88.31 92 GLY A N 1
ATOM 712 C CA . GLY A 1 92 ? -23.751 1.917 19.879 1.00 88.31 92 GLY A CA 1
ATOM 713 C C . GLY A 1 92 ? -24.760 2.911 19.305 1.00 88.31 92 GLY A C 1
ATOM 714 O O . GLY A 1 92 ? -24.756 4.098 19.659 1.00 88.31 92 GLY A O 1
ATOM 715 N N . ASP A 1 93 ? -25.654 2.393 18.470 1.00 83.19 93 ASP A N 1
ATOM 716 C CA . ASP A 1 93 ? -26.714 3.167 17.834 1.00 83.19 93 ASP A CA 1
ATOM 717 C C . ASP A 1 93 ? -27.753 3.665 18.854 1.00 83.19 93 ASP A C 1
ATOM 719 O O . ASP A 1 93 ? -27.955 3.080 19.921 1.00 83.19 93 ASP A O 1
ATOM 723 N N . ASN A 1 94 ? -28.450 4.754 18.512 1.00 85.69 94 ASN A N 1
ATOM 724 C CA . ASN A 1 94 ? -29.586 5.309 19.265 1.00 85.69 94 ASN A CA 1
ATOM 725 C C . ASN A 1 94 ? -29.261 6.102 20.556 1.00 85.69 94 ASN A C 1
ATOM 727 O O . ASN A 1 94 ? -30.161 6.405 21.345 1.00 85.69 94 ASN A O 1
ATOM 731 N N . ARG A 1 95 ? -27.999 6.504 20.778 1.00 88.00 95 ARG A N 1
ATOM 732 C CA . ARG A 1 95 ? -27.642 7.506 21.805 1.00 88.00 95 ARG A CA 1
ATOM 733 C C . ARG A 1 95 ? -27.822 8.936 21.280 1.00 88.00 95 ARG A C 1
ATOM 735 O O . ARG A 1 95 ? -27.499 9.234 20.135 1.00 88.00 95 ARG A O 1
ATOM 742 N N . LYS A 1 96 ? -28.274 9.853 22.143 1.00 94.25 96 LYS A N 1
ATOM 743 C CA . LYS A 1 96 ? -28.227 11.300 21.862 1.00 94.25 96 LYS A CA 1
ATOM 744 C C . LYS A 1 96 ? -26.773 11.784 21.787 1.00 94.25 96 LYS A C 1
ATOM 746 O O . LYS A 1 96 ? -25.927 11.272 22.519 1.00 94.25 96 LYS A O 1
ATOM 751 N N . ILE A 1 97 ? -26.508 12.816 20.981 1.00 92.19 97 ILE A N 1
ATOM 752 C CA . ILE A 1 97 ? -25.160 13.387 20.778 1.00 92.19 97 ILE A CA 1
ATOM 753 C C . ILE A 1 97 ? -24.507 13.820 22.101 1.00 92.19 97 ILE A C 1
ATOM 755 O O . ILE A 1 97 ? -23.335 13.530 22.315 1.00 92.19 97 ILE A O 1
ATOM 759 N N . GLU A 1 98 ? -25.272 14.403 23.030 1.00 93.38 98 GLU A N 1
ATOM 760 C CA . GLU A 1 98 ? -24.802 14.786 24.379 1.00 93.38 98 GLU A CA 1
ATOM 761 C C . GLU A 1 98 ? -24.195 13.611 25.184 1.00 93.38 98 GLU A C 1
ATOM 763 O O . GLU A 1 98 ? -23.358 13.792 26.072 1.00 93.38 98 GLU A O 1
ATOM 768 N N . ASN A 1 99 ? -24.579 12.378 24.840 1.00 93.12 99 ASN A N 1
ATOM 769 C CA . ASN A 1 99 ? -24.119 11.138 25.459 1.00 93.12 99 ASN A CA 1
ATOM 770 C C . ASN A 1 99 ? -23.256 10.285 24.513 1.00 93.12 99 ASN A C 1
ATOM 772 O O . ASN A 1 99 ? -22.988 9.121 24.813 1.00 93.12 99 ASN A O 1
ATOM 776 N N . CYS A 1 100 ? -22.809 10.837 23.382 1.00 95.00 100 CYS A N 1
ATOM 777 C CA . CYS A 1 100 ? -21.974 10.129 22.421 1.00 95.00 100 CYS A CA 1
ATOM 778 C C . CYS A 1 100 ? -20.532 10.014 22.929 1.00 95.00 100 CYS A C 1
ATOM 780 O O . CYS A 1 100 ? -19.816 11.007 23.066 1.00 95.00 100 CYS A O 1
ATOM 782 N N . TYR A 1 101 ? -20.086 8.784 23.185 1.00 92.94 101 TYR A N 1
ATOM 783 C CA . TYR A 1 101 ? -18.728 8.528 23.669 1.00 92.94 101 TYR A CA 1
ATOM 784 C C . TYR A 1 101 ? -17.648 8.790 22.611 1.00 92.94 101 TYR A C 1
ATOM 786 O O . TYR A 1 101 ? -16.531 9.137 22.984 1.00 92.94 101 TYR A O 1
ATOM 794 N N . ILE A 1 102 ? -17.979 8.701 21.316 1.00 95.06 102 ILE A N 1
ATOM 795 C CA . ILE A 1 102 ? -17.058 9.066 20.225 1.00 95.06 102 ILE A CA 1
ATOM 796 C C . ILE A 1 102 ? -16.718 10.557 20.298 1.00 95.06 102 ILE A C 1
ATOM 798 O O . ILE A 1 102 ? -15.543 10.909 20.333 1.00 95.06 102 ILE A O 1
ATOM 802 N N . ILE A 1 103 ? -17.734 11.428 20.384 1.00 94.62 103 ILE A N 1
ATOM 803 C CA . ILE A 1 103 ? -17.536 12.885 20.473 1.00 94.62 103 ILE A CA 1
ATOM 804 C C . ILE A 1 103 ? -16.728 13.240 21.720 1.00 94.62 103 ILE A C 1
ATOM 806 O O . ILE A 1 103 ? -15.698 13.897 21.605 1.00 94.62 103 ILE A O 1
ATOM 810 N N . LYS A 1 104 ? -17.113 12.702 22.886 1.00 93.06 104 LYS A N 1
ATOM 811 C CA . LYS A 1 104 ? -16.366 12.914 24.137 1.00 93.06 104 LYS A CA 1
ATOM 812 C C . LYS A 1 104 ? -14.896 12.508 24.004 1.00 93.06 104 LYS A C 1
ATOM 814 O O . LYS A 1 104 ? -14.017 13.220 24.477 1.00 93.06 104 LYS A O 1
ATOM 819 N N . LYS A 1 105 ? -14.609 11.375 23.351 1.00 92.75 105 LYS A N 1
ATOM 820 C CA . LYS A 1 105 ? -13.236 10.898 23.143 1.00 92.75 105 LYS A CA 1
ATOM 821 C C . LYS A 1 105 ? -12.434 11.805 22.206 1.00 92.75 105 LYS A C 1
ATOM 823 O O . LYS A 1 105 ? -11.250 12.012 22.460 1.00 92.75 105 LYS A O 1
ATOM 828 N N . LEU A 1 106 ? -13.055 12.319 21.145 1.00 93.38 106 LEU A N 1
ATOM 829 C CA . LEU A 1 106 ? -12.408 13.220 20.189 1.00 93.38 106 LEU A CA 1
ATOM 830 C C . LEU A 1 106 ? -12.106 14.590 20.808 1.00 93.38 106 LEU A C 1
ATOM 832 O O . LEU A 1 106 ? -11.016 15.106 20.598 1.00 93.38 106 LEU A O 1
ATOM 836 N N . GLU A 1 107 ? -13.007 15.134 21.627 1.00 92.12 107 GLU A N 1
ATOM 837 C CA . GLU A 1 107 ? -12.781 16.402 22.338 1.00 92.12 107 GLU A CA 1
ATOM 838 C C . GLU A 1 107 ? -11.655 16.296 23.382 1.00 92.12 107 GLU A C 1
ATOM 840 O O . GLU A 1 107 ? -10.887 17.239 23.561 1.00 92.12 107 GLU A O 1
ATOM 845 N N . MET A 1 108 ? -11.501 15.134 24.029 1.00 81.44 108 MET A N 1
ATOM 846 C CA . MET A 1 108 ? -10.464 14.876 25.042 1.00 81.44 108 MET A CA 1
ATOM 847 C C . MET A 1 108 ? -9.026 14.800 24.502 1.00 81.44 108 MET A C 1
ATOM 849 O O . MET A 1 108 ? -8.091 14.891 25.292 1.00 81.44 108 MET A O 1
ATOM 853 N N . ASN A 1 109 ? -8.841 14.590 23.197 1.00 59.09 109 ASN A N 1
ATOM 854 C CA . ASN A 1 109 ? -7.527 14.432 22.559 1.00 59.09 109 ASN A CA 1
ATOM 855 C C . ASN A 1 109 ? -7.101 15.684 21.754 1.00 59.09 109 ASN A C 1
ATOM 857 O O . ASN A 1 109 ? -6.262 15.566 20.858 1.00 59.09 109 ASN A O 1
ATOM 861 N N . SER A 1 110 ? -7.698 16.845 22.053 1.00 50.50 110 SER A N 1
ATOM 862 C CA . SER A 1 110 ? -7.378 18.148 21.443 1.00 50.50 110 SER A CA 1
ATOM 863 C C . SER A 1 110 ? -6.183 18.821 22.109 1.00 50.50 110 SER A C 1
ATOM 865 O O . SER A 1 110 ? -6.116 18.777 23.359 1.00 50.50 110 SER A O 1
#

Radius of gyration: 26.05 Å; Cα contacts (8 Å, |Δi|>4): 26; chains: 1; bounding box: 52×54×60 Å

Solvent-accessible surface area (backbone atoms only — not comparable to full-atom values): 6840 Å² total; per-residue (Å²): 140,90,86,87,87,86,67,84,77,66,63,67,72,66,45,80,77,80,64,71,56,70,64,59,58,47,50,50,51,51,54,43,48,77,73,67,50,49,71,71,57,50,51,55,52,51,57,50,65,76,43,78,89,59,77,63,63,65,62,53,51,54,52,52,51,53,52,54,53,49,53,52,49,50,53,51,51,51,53,51,47,52,55,48,54,56,41,56,75,57,44,75,88,94,63,56,75,98,70,33,45,44,60,57,54,57,64,72,74,110

Secondary structure (DSSP, 8-state):
----S-SSSSSTTTGGGT---HHHHHHHHHHHHHTT--HHHHHHHHHHHT-TTS-THHHHHHHHHHHHHHHHHHHHHHHHHHHHHHHHTT--TT--GGG-HHHHHHHTT-